Protein AF-A0A6B2VEU0-F1 (afdb_monomer)

pLDDT: mean 80.03, std 9.16, range [55.56, 92.75]

Foldseek 3Di:
DDDDDCVVCVQLVVQVVVCVVPVWGWGQDPVPRDTHTNQRDDDVPPPDHDDDDDDDDPPDDDDDPVRVVVVVVVVPPPPDDDDDDDD

Structure (mmCIF, N/CA/C/O backbone):
data_AF-A0A6B2VEU0-F1
#
_entry.id   AF-A0A6B2VEU0-F1
#
loop_
_atom_site.group_PDB
_atom_site.id
_atom_site.type_symbol
_atom_site.label_atom_id
_atom_site.label_alt_id
_atom_site.label_comp_id
_atom_site.label_asym_id
_atom_site.label_entity_id
_atom_site.label_seq_id
_atom_site.pdbx_PDB_ins_code
_atom_site.Cartn_x
_atom_site.Cartn_y
_atom_site.Cartn_z
_atom_site.occupancy
_atom_site.B_iso_or_equiv
_atom_site.auth_seq_id
_atom_site.auth_comp_id
_atom_site.auth_asym_id
_atom_site.auth_atom_id
_atom_site.pdbx_PDB_model_num
ATOM 1 N N . THR A 1 1 ? 30.345 8.863 -13.872 1.00 66.06 1 THR A N 1
ATOM 2 C CA . THR A 1 1 ? 28.992 9.303 -13.495 1.00 66.06 1 THR A CA 1
ATOM 3 C C . THR A 1 1 ? 28.066 8.155 -13.789 1.00 66.06 1 THR A C 1
ATOM 5 O O . THR A 1 1 ? 28.240 7.556 -14.839 1.00 66.06 1 THR A O 1
ATOM 8 N N . TRP A 1 2 ? 27.206 7.776 -12.851 1.00 68.75 2 TRP A N 1
ATOM 9 C CA . TRP A 1 2 ? 26.146 6.808 -13.135 1.00 68.75 2 TRP A CA 1
ATOM 10 C C . TRP A 1 2 ? 24.979 7.553 -13.786 1.00 68.75 2 TRP A C 1
ATOM 12 O O . TRP A 1 2 ? 24.646 8.647 -13.330 1.00 68.75 2 TRP A O 1
ATOM 22 N N . GLU A 1 3 ? 24.407 6.980 -14.842 1.00 76.25 3 GLU A N 1
ATOM 23 C CA . GLU A 1 3 ? 23.201 7.462 -15.522 1.00 76.25 3 GLU A CA 1
ATOM 24 C C . GLU A 1 3 ? 22.157 6.344 -15.493 1.00 76.25 3 GLU A C 1
ATOM 26 O O . GLU A 1 3 ? 22.508 5.165 -15.580 1.00 76.25 3 GLU A O 1
ATOM 31 N N . LEU A 1 4 ? 20.894 6.721 -15.295 1.00 73.81 4 LEU A N 1
ATOM 32 C CA . LEU A 1 4 ? 19.767 5.800 -15.381 1.00 73.81 4 LEU A CA 1
ATOM 33 C C . LEU A 1 4 ? 19.546 5.426 -16.847 1.00 73.81 4 LEU A C 1
ATOM 35 O O . LEU A 1 4 ? 19.615 6.282 -17.727 1.00 73.81 4 LEU A O 1
ATOM 39 N N . ASP A 1 5 ? 19.294 4.146 -17.086 1.00 84.94 5 ASP A N 1
ATOM 40 C CA . ASP A 1 5 ? 18.783 3.667 -18.363 1.00 84.94 5 ASP A CA 1
ATOM 41 C C . ASP A 1 5 ? 17.255 3.681 -18.281 1.00 84.94 5 ASP A C 1
ATOM 43 O O . ASP A 1 5 ? 16.653 2.842 -17.607 1.00 84.94 5 ASP A O 1
ATOM 47 N N . ASP A 1 6 ? 16.647 4.681 -18.919 1.00 81.50 6 ASP A N 1
ATOM 48 C CA . ASP A 1 6 ? 15.201 4.896 -18.880 1.00 81.50 6 ASP A CA 1
ATOM 49 C C . ASP A 1 6 ? 14.431 3.718 -19.501 1.00 81.50 6 ASP A C 1
ATOM 51 O O . ASP A 1 6 ? 13.371 3.344 -19.002 1.00 81.50 6 ASP A O 1
ATOM 55 N N . GLU A 1 7 ? 14.977 3.079 -20.541 1.00 83.06 7 GLU A N 1
ATOM 56 C CA . GLU A 1 7 ? 14.332 1.947 -21.217 1.00 83.06 7 GLU A CA 1
ATOM 57 C C . GLU A 1 7 ? 14.377 0.685 -20.345 1.00 83.06 7 GLU A C 1
ATOM 59 O O . GLU A 1 7 ? 13.395 -0.054 -20.259 1.00 83.06 7 GLU A O 1
ATOM 64 N N . ALA A 1 8 ? 15.488 0.460 -19.638 1.00 82.00 8 ALA A N 1
ATOM 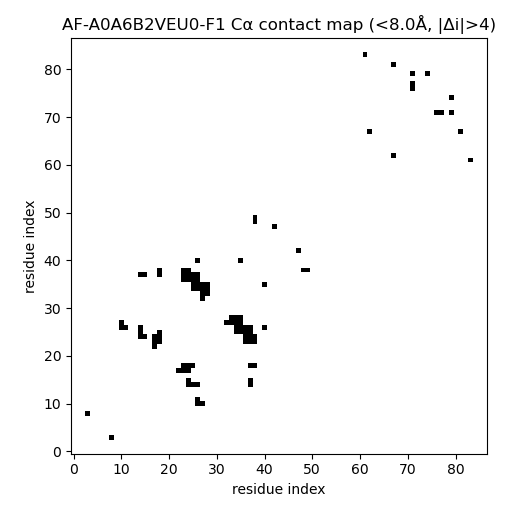65 C CA . ALA A 1 8 ? 15.604 -0.644 -18.686 1.00 82.00 8 ALA A CA 1
ATOM 66 C C . ALA A 1 8 ? 14.791 -0.417 -17.399 1.00 82.00 8 ALA A C 1
ATOM 68 O O . ALA A 1 8 ? 14.392 -1.387 -16.751 1.00 82.00 8 ALA A O 1
ATOM 69 N N . TRP A 1 9 ? 14.567 0.841 -17.007 1.00 84.50 9 TRP A N 1
ATOM 70 C CA . TRP A 1 9 ? 13.836 1.207 -15.793 1.00 84.50 9 TRP A CA 1
ATOM 71 C C . TRP A 1 9 ? 12.316 1.174 -15.969 1.00 84.50 9 TRP A C 1
ATOM 73 O O . TRP A 1 9 ? 11.608 0.833 -15.017 1.00 84.50 9 TRP A O 1
ATOM 83 N N . GLU A 1 10 ? 11.806 1.490 -17.162 1.00 87.31 10 GLU A N 1
ATOM 84 C CA . GLU A 1 10 ? 10.366 1.672 -17.372 1.00 87.31 10 GLU A CA 1
ATOM 85 C C . GLU A 1 10 ? 9.503 0.486 -16.889 1.00 87.31 10 GLU A C 1
ATOM 87 O O . GLU A 1 10 ? 8.566 0.734 -16.131 1.00 87.31 10 GLU A O 1
ATOM 92 N N . PRO A 1 11 ? 9.836 -0.797 -17.152 1.00 86.31 11 PRO A N 1
ATOM 93 C CA . PRO A 1 11 ? 9.016 -1.932 -16.701 1.00 86.31 11 PRO A CA 1
ATOM 94 C C . PRO A 1 11 ? 8.932 -2.073 -15.175 1.00 86.31 11 PRO A C 1
ATOM 96 O O . PRO A 1 11 ? 7.924 -2.517 -14.624 1.00 86.31 11 PRO A O 1
ATOM 99 N N . PHE A 1 12 ? 9.998 -1.693 -14.471 1.00 87.12 12 PHE A N 1
ATOM 100 C CA . PHE A 1 12 ? 10.021 -1.674 -13.011 1.00 87.12 12 PHE A CA 1
ATOM 101 C C . PHE A 1 12 ? 9.152 -0.552 -12.473 1.00 87.12 12 PHE A C 1
ATOM 103 O O . PHE A 1 12 ? 8.384 -0.771 -11.539 1.00 87.12 12 PHE A O 1
ATOM 110 N N . GLY A 1 13 ? 9.258 0.632 -13.081 1.00 87.19 13 GLY A N 1
ATOM 111 C CA . GLY A 1 13 ? 8.415 1.778 -12.770 1.00 87.19 13 GLY A CA 1
ATOM 112 C C . GLY A 1 13 ? 6.933 1.477 -12.986 1.00 87.19 13 GLY A C 1
ATOM 113 O O . GLY A 1 13 ? 6.116 1.831 -12.142 1.00 87.19 13 GLY A O 1
ATOM 114 N N . GLU A 1 14 ? 6.587 0.789 -14.072 1.00 89.38 14 GLU A N 1
ATOM 115 C CA . GLU A 1 14 ? 5.220 0.344 -14.361 1.00 89.38 14 GLU A CA 1
ATOM 116 C C . GLU A 1 14 ? 4.689 -0.624 -13.295 1.00 89.38 14 GLU A C 1
ATOM 118 O O . GLU A 1 14 ? 3.596 -0.416 -12.771 1.00 89.38 14 GLU A O 1
ATOM 123 N N . ALA A 1 15 ? 5.472 -1.626 -12.894 1.00 89.25 15 ALA A N 1
ATOM 124 C CA . ALA A 1 15 ? 5.053 -2.588 -11.879 1.00 89.25 15 ALA A CA 1
ATOM 125 C C . ALA A 1 15 ? 4.992 -1.987 -10.463 1.00 89.25 15 ALA A C 1
ATOM 127 O O . ALA A 1 15 ? 4.049 -2.264 -9.730 1.00 89.25 15 ALA A O 1
ATOM 128 N N . LEU A 1 16 ? 5.951 -1.127 -10.092 1.00 86.62 16 LEU A N 1
ATOM 129 C CA . LEU A 1 16 ? 5.948 -0.318 -8.860 1.00 86.62 16 LEU A CA 1
ATOM 130 C C . LEU A 1 16 ? 4.646 0.453 -8.686 1.00 86.62 16 LEU A C 1
ATOM 132 O O . LEU A 1 16 ? 4.054 0.413 -7.607 1.00 86.62 16 LEU A O 1
ATOM 136 N N . ARG A 1 17 ? 4.208 1.113 -9.760 1.00 85.75 17 ARG A N 1
ATOM 137 C CA . ARG A 1 17 ? 2.936 1.835 -9.793 1.00 85.75 17 ARG A CA 1
ATOM 138 C C . ARG A 1 17 ? 1.764 0.865 -9.605 1.00 85.75 17 ARG A C 1
ATOM 140 O O . ARG A 1 17 ? 0.946 1.099 -8.730 1.00 85.75 17 ARG A O 1
ATOM 147 N N . ALA A 1 18 ? 1.746 -0.266 -10.310 1.00 87.31 18 ALA A N 1
ATOM 148 C CA . ALA A 1 18 ? 0.670 -1.256 -10.190 1.00 87.31 18 ALA A CA 1
ATOM 149 C C . ALA A 1 18 ? 0.573 -1.910 -8.793 1.00 87.31 18 ALA A C 1
ATOM 151 O O . ALA A 1 18 ? -0.519 -2.150 -8.289 1.00 87.31 18 ALA A O 1
ATOM 152 N N . TRP A 1 19 ? 1.698 -2.173 -8.125 1.00 84.12 19 TRP A N 1
ATOM 153 C CA . TRP A 1 19 ? 1.682 -2.827 -6.815 1.00 84.12 19 TRP A CA 1
ATOM 154 C C . TRP A 1 19 ? 1.240 -1.896 -5.691 1.00 84.12 19 TRP A C 1
ATOM 156 O O . TRP A 1 19 ? 0.566 -2.336 -4.764 1.00 84.12 19 TRP A O 1
ATOM 166 N N . ASP A 1 20 ? 1.635 -0.624 -5.754 1.00 80.94 20 ASP A N 1
ATOM 167 C CA . ASP A 1 20 ? 1.132 0.394 -4.827 1.00 80.94 20 ASP A CA 1
ATOM 168 C C . ASP A 1 20 ? -0.385 0.574 -4.999 1.00 80.94 20 ASP A C 1
ATOM 170 O O . ASP A 1 20 ? -1.109 0.747 -4.019 1.00 80.94 20 ASP A O 1
ATOM 174 N N . GLU A 1 21 ? -0.860 0.458 -6.245 1.00 75.81 21 GLU A N 1
ATOM 175 C CA . GLU A 1 21 ? -2.266 0.613 -6.617 1.00 75.81 21 GLU A CA 1
ATOM 176 C C . GLU A 1 21 ? -3.142 -0.567 -6.162 1.00 75.81 21 GLU A C 1
ATOM 178 O O . GLU A 1 21 ? -4.151 -0.350 -5.488 1.00 75.81 21 GLU A O 1
ATOM 183 N N . ASP A 1 22 ? -2.756 -1.808 -6.458 1.00 80.12 22 ASP A N 1
ATOM 184 C CA . ASP A 1 22 ? -3.622 -2.979 -6.252 1.00 80.12 22 ASP A CA 1
ATOM 185 C C . ASP A 1 22 ? -3.158 -3.897 -5.104 1.00 80.12 22 ASP A C 1
ATOM 187 O O . ASP A 1 22 ? -3.820 -4.879 -4.759 1.00 80.12 22 ASP A O 1
ATOM 191 N N . GLY A 1 23 ? -2.007 -3.601 -4.488 1.00 75.75 23 GLY A N 1
ATOM 192 C CA . GLY A 1 23 ? -1.312 -4.511 -3.569 1.00 75.75 23 GLY A CA 1
ATOM 193 C C . GLY A 1 23 ? -0.704 -5.733 -4.271 1.00 75.75 23 GLY A C 1
ATOM 194 O O . GLY A 1 23 ? -0.080 -6.578 -3.619 1.00 75.75 23 GLY A O 1
ATOM 195 N N . GLU A 1 24 ? -0.871 -5.814 -5.591 1.00 82.12 24 GLU A N 1
ATOM 196 C CA . GLU A 1 24 ? -0.472 -6.897 -6.477 1.00 82.12 24 GLU A CA 1
ATOM 197 C C . GLU A 1 24 ? 0.062 -6.289 -7.777 1.00 82.12 24 GLU A C 1
ATOM 199 O O . GLU A 1 24 ? -0.556 -5.420 -8.375 1.00 82.12 24 GLU A O 1
ATOM 204 N N . ALA A 1 25 ? 1.221 -6.744 -8.229 1.00 90.81 25 ALA A N 1
ATOM 205 C CA . ALA A 1 25 ? 1.718 -6.498 -9.577 1.00 90.81 25 ALA A CA 1
ATOM 206 C C . ALA A 1 25 ? 2.776 -7.535 -9.882 1.00 90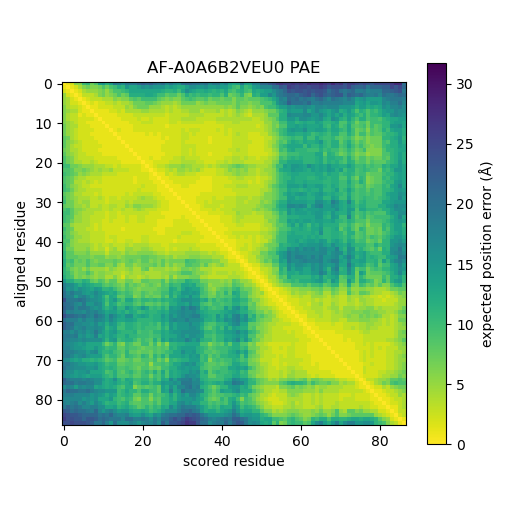.81 25 ALA A C 1
ATOM 208 O O . ALA A 1 25 ? 3.343 -8.091 -8.946 1.00 90.81 25 ALA A O 1
ATOM 209 N N . ASP A 1 26 ? 3.098 -7.704 -11.157 1.00 92.25 26 ASP A N 1
ATOM 210 C CA . ASP A 1 26 ? 4.188 -8.550 -11.615 1.00 92.25 26 ASP A CA 1
ATOM 211 C C . ASP A 1 26 ? 5.221 -7.723 -12.386 1.00 92.25 26 ASP A C 1
ATOM 213 O O . ASP A 1 26 ? 4.893 -6.764 -13.082 1.00 92.25 26 ASP A O 1
ATOM 217 N N . VAL A 1 27 ? 6.477 -8.144 -12.313 1.00 91.56 27 VAL A N 1
ATOM 218 C CA . VAL A 1 27 ? 7.591 -7.660 -13.124 1.00 91.56 27 VAL A CA 1
ATOM 219 C C . VAL A 1 27 ? 8.109 -8.798 -13.985 1.00 91.56 27 VAL A C 1
ATOM 221 O O . VAL A 1 27 ? 8.317 -9.911 -13.497 1.00 91.56 27 VAL A O 1
ATOM 224 N N . VAL A 1 28 ? 8.422 -8.508 -15.247 1.00 90.94 28 VAL A N 1
ATOM 225 C CA . VAL A 1 28 ? 9.153 -9.444 -16.106 1.00 90.94 28 VAL A CA 1
ATOM 226 C C . VAL A 1 28 ? 10.657 -9.274 -15.898 1.00 90.94 28 VAL A C 1
ATOM 228 O O . VAL A 1 28 ? 11.213 -8.205 -16.133 1.00 90.94 28 VAL A O 1
ATOM 231 N N . CYS A 1 29 ? 11.347 -10.339 -15.485 1.00 86.38 29 CYS A N 1
ATOM 232 C CA . CYS A 1 29 ? 12.790 -10.306 -15.269 1.00 86.38 29 CYS A CA 1
ATOM 233 C C . CYS A 1 29 ? 13.547 -10.122 -16.598 1.00 86.38 29 CYS A C 1
ATOM 235 O O . CYS A 1 29 ? 13.474 -11.004 -17.459 1.00 86.38 29 CYS A O 1
ATOM 237 N N . PRO A 1 30 ? 14.366 -9.068 -16.761 1.00 83.44 30 PRO A N 1
ATOM 238 C CA . PRO A 1 30 ? 15.087 -8.830 -18.012 1.00 83.44 30 PRO A CA 1
ATOM 239 C C . PRO A 1 30 ? 16.169 -9.885 -18.306 1.00 83.44 30 PRO A C 1
ATOM 241 O O . PRO A 1 30 ? 16.582 -10.042 -19.450 1.00 83.44 30 PRO A O 1
ATOM 244 N N . ALA A 1 31 ? 16.622 -10.645 -17.301 1.00 85.81 31 ALA A N 1
ATOM 245 C CA . ALA A 1 31 ? 17.660 -11.666 -17.468 1.00 85.81 31 ALA A CA 1
ATOM 246 C C . ALA A 1 31 ? 17.122 -13.042 -17.907 1.00 85.81 31 ALA A C 1
ATOM 248 O O . ALA A 1 31 ? 17.854 -13.813 -18.527 1.00 85.81 31 ALA A O 1
ATOM 249 N N . CYS A 1 32 ? 15.875 -13.382 -17.562 1.00 90.06 32 CYS A N 1
ATOM 250 C CA . CYS A 1 32 ? 15.31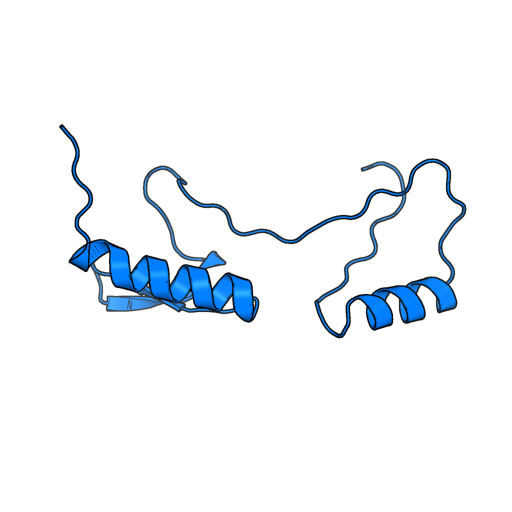7 -14.723 -17.797 1.00 90.06 32 CYS A CA 1
ATOM 251 C C . CYS A 1 32 ? 13.855 -14.751 -18.277 1.00 90.06 32 CYS A C 1
ATOM 253 O O . CYS A 1 32 ? 13.320 -15.837 -18.491 1.00 90.06 32 CYS A O 1
ATOM 255 N N . ALA A 1 33 ? 13.221 -13.588 -18.453 1.00 90.25 33 ALA A N 1
ATOM 256 C CA . ALA A 1 33 ? 11.840 -13.393 -18.906 1.00 90.25 33 ALA A CA 1
ATOM 257 C C . ALA A 1 33 ? 10.736 -13.994 -18.009 1.00 90.25 33 ALA A C 1
ATOM 259 O O . ALA A 1 33 ? 9.589 -14.114 -18.437 1.00 90.25 33 ALA A O 1
ATOM 260 N N . ALA A 1 34 ? 11.048 -14.361 -16.764 1.00 91.19 34 ALA A N 1
ATOM 261 C CA . ALA A 1 34 ? 10.040 -14.808 -15.804 1.00 91.19 34 ALA A CA 1
ATOM 262 C C . ALA A 1 34 ? 9.162 -13.637 -15.327 1.00 91.19 34 ALA A C 1
ATOM 264 O O . ALA A 1 34 ? 9.704 -12.587 -14.993 1.00 91.19 34 ALA A O 1
ATOM 265 N N . SER A 1 35 ? 7.841 -13.844 -15.250 1.00 92.75 35 SER A N 1
ATOM 266 C CA . SER A 1 35 ? 6.911 -12.962 -14.524 1.00 92.75 35 SER A CA 1
ATOM 267 C C . SER A 1 35 ? 7.024 -13.254 -13.033 1.00 92.75 35 SER A C 1
ATOM 269 O O . SER A 1 35 ? 6.944 -14.419 -12.633 1.00 92.75 35 SER A O 1
ATOM 271 N N . VAL A 1 36 ? 7.256 -12.230 -12.222 1.00 90.62 36 VAL A N 1
ATOM 272 C CA . VAL A 1 36 ? 7.458 -12.357 -10.775 1.00 90.62 36 VAL A CA 1
ATOM 273 C C . VAL A 1 36 ? 6.631 -11.288 -10.072 1.00 90.62 36 VAL A C 1
ATOM 275 O O . VAL A 1 36 ? 6.796 -10.126 -10.439 1.00 90.62 36 VAL A O 1
ATOM 278 N N . PRO A 1 37 ? 5.827 -11.615 -9.045 1.00 90.25 37 PRO A N 1
ATOM 279 C CA . PRO A 1 37 ? 5.145 -10.601 -8.256 1.00 90.25 37 PRO A CA 1
ATOM 280 C C . PRO A 1 37 ? 6.124 -9.550 -7.728 1.00 90.25 37 PRO A C 1
ATOM 282 O O . PRO A 1 37 ? 7.193 -9.885 -7.227 1.00 90.25 37 PRO A O 1
ATOM 285 N N . LEU A 1 38 ? 5.791 -8.269 -7.825 1.00 87.19 38 LEU A N 1
ATOM 286 C CA . LEU A 1 38 ? 6.677 -7.159 -7.500 1.00 87.19 38 LEU A CA 1
ATOM 287 C C . LEU A 1 38 ? 7.212 -7.210 -6.054 1.00 87.19 38 LEU A C 1
ATOM 289 O O . LEU A 1 38 ? 8.417 -7.007 -5.882 1.00 87.19 38 LEU A O 1
ATOM 293 N N . PRO A 1 39 ? 6.414 -7.549 -5.020 1.00 84.19 39 PRO A N 1
ATOM 294 C CA . PRO A 1 39 ? 6.947 -7.752 -3.667 1.00 84.19 39 PRO A CA 1
ATOM 295 C C . PRO A 1 39 ? 7.948 -8.900 -3.565 1.00 84.19 39 PRO A C 1
ATOM 297 O O . PRO A 1 39 ? 8.726 -8.952 -2.616 1.00 84.19 39 PRO A O 1
ATOM 300 N N . GLU A 1 40 ? 7.896 -9.839 -4.511 1.00 82.31 40 GLU A N 1
ATOM 301 C CA . GLU A 1 40 ? 8.762 -11.016 -4.603 1.00 82.31 40 GLU A CA 1
ATOM 302 C C . GLU A 1 40 ? 9.967 -10.781 -5.529 1.00 82.31 40 GLU A C 1
ATOM 304 O O . GLU A 1 40 ? 10.881 -11.612 -5.592 1.00 82.31 40 GLU A O 1
ATOM 309 N N . TYR A 1 41 ? 10.006 -9.640 -6.225 1.00 84.75 41 TYR A N 1
ATOM 310 C CA . TYR A 1 41 ? 11.091 -9.288 -7.123 1.00 84.75 41 TYR A CA 1
ATOM 311 C C . TYR A 1 41 ? 12.383 -9.000 -6.344 1.00 84.75 41 TYR A C 1
ATOM 313 O O . TYR A 1 41 ? 12.409 -8.193 -5.414 1.00 84.75 41 TYR A O 1
ATOM 321 N N . ARG A 1 42 ? 13.489 -9.653 -6.734 1.00 84.00 42 ARG A N 1
ATOM 322 C CA . ARG A 1 42 ? 14.799 -9.493 -6.079 1.00 84.00 42 ARG A CA 1
ATOM 323 C C . ARG A 1 42 ? 15.602 -8.367 -6.718 1.00 84.00 42 ARG A C 1
ATOM 325 O O . ARG A 1 42 ? 16.196 -8.542 -7.781 1.00 84.00 42 ARG A O 1
ATOM 332 N N . TRP A 1 43 ? 15.632 -7.231 -6.035 1.00 82.44 43 TRP A N 1
ATOM 333 C CA . TRP A 1 43 ? 16.411 -6.058 -6.421 1.00 82.44 43 TRP A CA 1
ATOM 334 C C . TRP A 1 43 ? 17.890 -6.247 -6.097 1.00 82.44 43 TRP A C 1
ATOM 336 O O . TRP A 1 43 ? 18.246 -6.897 -5.114 1.00 82.44 43 TRP A O 1
ATOM 346 N N . ALA A 1 44 ? 18.763 -5.661 -6.916 1.00 80.00 44 ALA A N 1
ATOM 347 C CA . ALA A 1 44 ? 20.173 -5.567 -6.566 1.00 80.00 44 ALA A CA 1
ATOM 348 C C . ALA A 1 44 ? 20.322 -4.735 -5.282 1.00 80.00 44 ALA A C 1
ATOM 350 O O . ALA A 1 44 ? 19.676 -3.697 -5.140 1.00 80.00 44 ALA A O 1
ATOM 351 N N . ASP A 1 45 ? 21.145 -5.221 -4.353 1.00 76.94 45 ASP A N 1
ATOM 352 C CA . ASP A 1 45 ? 21.446 -4.568 -3.072 1.00 76.94 45 ASP A CA 1
ATOM 353 C C . ASP A 1 45 ? 20.214 -4.218 -2.208 1.00 76.94 45 ASP A C 1
ATOM 355 O O . ASP A 1 45 ? 20.274 -3.295 -1.399 1.00 76.94 45 ASP A O 1
ATOM 359 N N . ASP A 1 46 ? 19.098 -4.944 -2.375 1.00 70.06 46 ASP A N 1
ATOM 360 C CA . ASP A 1 46 ? 17.837 -4.735 -1.641 1.00 70.06 46 ASP A CA 1
ATOM 361 C C . ASP A 1 46 ? 17.315 -3.283 -1.709 1.00 70.06 46 ASP A C 1
ATOM 363 O O . ASP A 1 46 ? 16.739 -2.753 -0.759 1.00 70.06 46 ASP A O 1
ATOM 367 N N . TYR A 1 47 ? 17.523 -2.621 -2.851 1.00 70.31 47 TYR A N 1
ATOM 368 C CA . TYR A 1 47 ? 17.277 -1.185 -3.019 1.00 70.31 47 TYR A CA 1
ATOM 369 C C . TYR A 1 47 ? 15.822 -0.748 -2.768 1.00 70.31 47 TYR A C 1
ATOM 371 O O . TYR A 1 47 ? 15.577 0.386 -2.354 1.00 70.31 47 TYR A O 1
ATOM 379 N N . PHE A 1 48 ? 14.857 -1.640 -2.998 1.00 73.06 48 PHE A N 1
ATOM 380 C CA . PHE A 1 48 ? 13.440 -1.381 -2.761 1.00 73.06 48 PHE A CA 1
ATOM 381 C C . PHE A 1 48 ? 12.842 -2.389 -1.788 1.00 73.06 48 PHE A C 1
ATOM 383 O O . PHE A 1 48 ? 13.110 -3.588 -1.854 1.00 73.06 48 PHE A O 1
ATOM 390 N N . ALA A 1 49 ? 11.972 -1.878 -0.918 1.00 67.81 49 ALA A N 1
ATOM 391 C CA . ALA A 1 49 ? 11.116 -2.663 -0.048 1.00 67.81 49 ALA A CA 1
ATOM 392 C C . ALA A 1 49 ? 9.669 -2.188 -0.200 1.00 67.81 49 ALA A C 1
ATOM 394 O O . ALA A 1 49 ? 9.397 -0.994 -0.321 1.00 67.81 49 ALA A O 1
ATOM 395 N N . PHE A 1 50 ? 8.751 -3.143 -0.150 1.00 72.88 50 PHE A N 1
ATOM 396 C CA . PHE A 1 50 ? 7.330 -2.961 -0.404 1.00 72.88 50 PHE A CA 1
ATOM 397 C C . PHE A 1 50 ? 6.556 -3.260 0.880 1.00 72.88 50 PHE A C 1
ATOM 399 O O . PHE A 1 50 ? 6.682 -4.355 1.432 1.00 72.88 50 PHE A O 1
ATOM 406 N N . GLY A 1 51 ? 5.805 -2.292 1.419 1.00 67.69 51 GLY A N 1
ATOM 407 C CA . GLY A 1 51 ? 5.173 -2.450 2.732 1.00 67.69 51 GLY A CA 1
ATOM 408 C C . GLY A 1 51 ? 3.909 -1.625 2.971 1.00 67.69 51 GLY A C 1
ATOM 409 O O . GLY A 1 51 ? 3.691 -0.582 2.370 1.00 67.69 51 GLY A O 1
ATOM 410 N N . HIS A 1 52 ? 3.094 -2.117 3.906 1.00 63.00 52 HIS A N 1
ATOM 411 C CA . HIS A 1 52 ? 1.812 -1.544 4.315 1.00 63.00 52 HIS A CA 1
ATOM 412 C C . HIS A 1 52 ? 1.916 -0.661 5.570 1.00 63.00 52 HIS A C 1
ATOM 414 O O . HIS A 1 52 ? 2.769 -0.865 6.436 1.00 63.00 52 HIS A O 1
ATOM 420 N N . LEU A 1 53 ? 0.972 0.280 5.686 1.00 65.00 53 LEU A N 1
ATOM 421 C CA . LEU A 1 53 ? 0.864 1.288 6.744 1.00 65.00 53 LEU A CA 1
ATOM 422 C C . LEU A 1 53 ? 0.309 0.736 8.069 1.00 65.00 53 LEU A C 1
ATOM 424 O O . LEU A 1 53 ? -0.703 0.035 8.102 1.00 65.00 53 LEU A O 1
ATOM 428 N N . GLY A 1 54 ? 0.927 1.146 9.180 1.00 66.81 54 GLY A N 1
ATOM 429 C CA . GLY A 1 54 ? 0.464 0.870 10.539 1.00 66.81 54 GLY A CA 1
ATOM 430 C C . GLY A 1 54 ? 0.009 2.129 11.278 1.00 66.81 54 GLY A C 1
ATOM 431 O O . GLY A 1 54 ? 0.647 3.177 11.197 1.00 66.81 54 GLY A O 1
ATOM 432 N N . PHE A 1 55 ? -1.068 2.006 12.056 1.00 74.06 55 PHE A N 1
ATOM 433 C CA . PHE A 1 55 ? -1.533 3.045 12.974 1.00 74.06 55 PHE A CA 1
ATOM 434 C C . PHE A 1 55 ? -1.250 2.627 14.415 1.00 74.06 55 PHE A C 1
ATOM 436 O O . PHE A 1 55 ? -1.734 1.591 14.875 1.00 74.06 55 PHE A O 1
ATOM 443 N N . GLN A 1 56 ? -0.490 3.447 15.140 1.00 75.50 56 GLN A N 1
ATOM 444 C CA . GLN A 1 56 ? -0.224 3.238 16.559 1.00 75.50 56 GLN A CA 1
ATOM 445 C C . GLN A 1 56 ? -1.134 4.128 17.402 1.00 75.50 56 GLN A C 1
ATOM 447 O O . GLN A 1 56 ? -1.149 5.348 17.256 1.00 75.50 56 GLN A O 1
ATOM 452 N N . PHE A 1 57 ? -1.848 3.511 18.339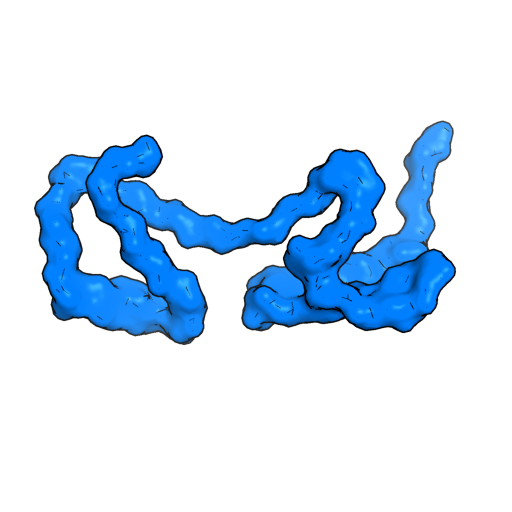 1.00 78.44 57 PHE A N 1
ATOM 453 C CA . PHE A 1 57 ? -2.697 4.215 19.294 1.00 78.44 57 PHE A CA 1
ATOM 454 C C . PHE A 1 57 ? -2.130 4.024 20.702 1.00 78.44 57 PHE A C 1
ATOM 456 O O . PHE A 1 57 ? -2.059 2.905 21.207 1.00 78.44 57 PHE A O 1
ATOM 463 N N . TRP A 1 58 ? -1.684 5.114 21.331 1.00 77.50 58 TRP A N 1
ATOM 464 C CA . TRP A 1 58 ? -1.004 5.079 22.629 1.00 77.50 58 TRP A CA 1
ATOM 465 C C . TRP A 1 58 ? -1.949 5.404 23.787 1.00 77.50 58 TRP A C 1
ATOM 467 O O . TRP A 1 58 ? -2.600 6.446 23.766 1.00 77.50 58 TRP A O 1
ATOM 477 N N . ASN A 1 59 ? -1.970 4.560 24.827 1.00 81.50 59 ASN A N 1
ATOM 478 C CA . ASN A 1 59 ? -2.821 4.710 26.020 1.00 81.50 59 ASN A CA 1
ATOM 479 C C . ASN A 1 59 ? -4.338 4.679 25.730 1.00 81.50 59 ASN A C 1
ATOM 481 O O . ASN A 1 59 ? -5.130 5.336 26.405 1.00 81.50 59 ASN A O 1
ATOM 485 N N . TRP A 1 60 ? -4.749 3.933 24.703 1.00 82.38 60 TRP A N 1
ATOM 486 C CA . TRP A 1 60 ? -6.161 3.698 24.395 1.00 82.38 60 TRP A CA 1
ATOM 487 C C . TRP A 1 60 ? -6.668 2.438 25.121 1.00 82.38 60 TRP A C 1
ATOM 489 O O . TRP A 1 60 ? -5.864 1.579 25.490 1.00 82.38 60 TRP A O 1
ATOM 499 N N . PRO A 1 61 ? -7.987 2.296 25.336 1.00 82.06 61 PRO A N 1
ATOM 500 C CA . PRO A 1 61 ? -8.586 1.028 25.744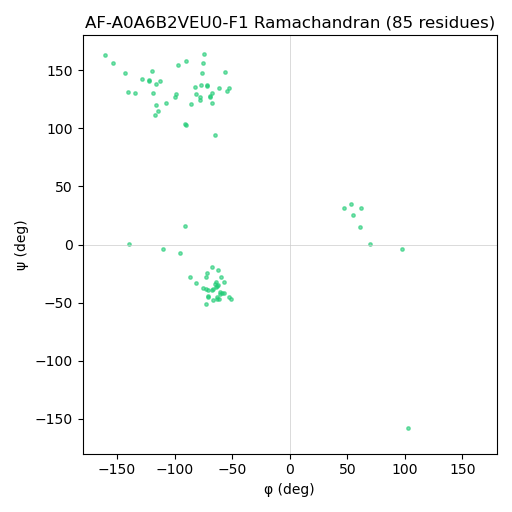 1.00 82.06 61 PRO A CA 1
ATOM 501 C C . PRO A 1 61 ? -8.642 0.043 24.571 1.00 82.06 61 PRO A C 1
ATOM 503 O O . PRO A 1 61 ? -8.553 0.444 23.409 1.00 82.06 61 PRO A O 1
ATOM 506 N N . GLU A 1 62 ? -8.856 -1.241 24.871 1.00 83.94 62 GLU A N 1
ATOM 507 C CA . GLU A 1 62 ? -9.030 -2.251 23.826 1.00 83.94 62 GLU A CA 1
ATOM 508 C C . GLU A 1 62 ? -10.149 -1.879 22.848 1.00 83.94 62 GLU A C 1
ATOM 510 O O . GLU A 1 62 ? -11.266 -1.524 23.234 1.00 83.94 62 GLU A O 1
ATOM 515 N N . PHE A 1 63 ? -9.843 -1.994 21.556 1.00 87.19 63 PHE A N 1
ATOM 516 C CA . PHE A 1 63 ? -10.823 -1.807 20.498 1.00 87.19 63 PHE A CA 1
ATOM 517 C C . PHE A 1 63 ? -11.867 -2.920 20.522 1.00 87.19 63 PHE A C 1
ATOM 519 O O . PHE A 1 63 ? -11.530 -4.105 20.529 1.00 87.19 63 PHE A O 1
ATOM 526 N N . THR A 1 64 ? -13.135 -2.522 20.481 1.00 90.44 64 THR A N 1
ATOM 527 C CA . THR A 1 64 ? -14.262 -3.446 20.353 1.00 90.44 64 THR A CA 1
ATOM 528 C C . THR A 1 64 ? -14.377 -3.965 18.924 1.00 90.44 64 THR A C 1
ATOM 530 O O . THR A 1 64 ? -13.995 -3.273 17.981 1.00 90.44 64 THR A O 1
ATOM 533 N N . ASP A 1 65 ? -14.999 -5.127 18.731 1.00 87.88 65 ASP A N 1
ATOM 534 C CA . ASP A 1 65 ? -15.269 -5.659 17.386 1.00 87.88 65 ASP A CA 1
ATOM 535 C C . ASP A 1 65 ? -16.091 -4.687 16.534 1.00 87.88 65 ASP A C 1
ATOM 537 O O . ASP A 1 65 ? -15.884 -4.570 15.328 1.00 87.88 65 ASP A O 1
ATOM 541 N N . GLY A 1 66 ? -16.980 -3.916 17.165 1.00 91.81 66 GLY A N 1
ATOM 542 C CA . GLY A 1 66 ? -17.721 -2.847 16.501 1.00 91.81 66 GLY A CA 1
ATOM 543 C C . GLY A 1 66 ? -16.824 -1.694 16.048 1.00 91.81 66 GLY A C 1
ATOM 544 O O . GLY A 1 66 ? -17.033 -1.159 14.960 1.00 91.81 66 GLY A O 1
ATOM 545 N N . PHE A 1 67 ? -15.817 -1.320 16.843 1.00 89.06 67 PHE A N 1
ATOM 546 C CA . PHE A 1 67 ? -14.809 -0.344 16.432 1.00 89.06 67 PHE A CA 1
ATOM 547 C C . PHE A 1 67 ? -13.958 -0.891 15.293 1.00 89.06 67 PHE A C 1
ATOM 549 O O . PHE A 1 67 ? -13.807 -0.201 14.299 1.00 89.06 67 PHE A O 1
ATOM 556 N N . LEU A 1 68 ? -13.461 -2.125 15.392 1.00 86.75 68 LEU A N 1
ATOM 557 C CA . LEU A 1 68 ? -12.640 -2.742 14.349 1.00 86.75 68 LEU A CA 1
ATOM 558 C C . LEU A 1 68 ? -13.397 -2.910 13.049 1.00 86.75 68 LEU A C 1
ATOM 560 O O . LEU A 1 68 ? -12.887 -2.544 12.011 1.00 86.75 68 LEU A O 1
ATOM 564 N N . THR A 1 69 ? -14.634 -3.388 13.099 1.00 87.50 69 THR A N 1
ATOM 565 C CA . THR A 1 69 ? -15.472 -3.516 11.906 1.00 87.50 69 THR A CA 1
ATOM 566 C C . THR A 1 69 ? -15.701 -2.152 11.271 1.00 87.50 69 THR A C 1
ATOM 568 O O . THR A 1 69 ? -15.638 -2.021 10.053 1.00 87.50 69 THR A O 1
ATOM 571 N N . ARG A 1 70 ? -15.929 -1.111 12.084 1.00 88.44 70 ARG A N 1
ATOM 572 C CA . ARG A 1 70 ? -16.024 0.265 11.587 1.00 88.44 70 ARG A CA 1
ATOM 573 C C . ARG A 1 70 ? -14.685 0.769 11.051 1.00 88.44 70 ARG A C 1
ATOM 575 O O . ARG A 1 70 ? -14.704 1.416 10.023 1.00 88.44 70 ARG A O 1
ATOM 582 N N . PHE A 1 71 ? -13.557 0.454 11.682 1.00 85.81 71 PHE A N 1
ATOM 583 C CA . PHE A 1 71 ? -12.210 0.879 11.291 1.00 85.81 71 PHE A CA 1
ATOM 584 C C . PHE A 1 71 ? -11.741 0.183 10.009 1.00 85.81 71 PHE A C 1
ATOM 586 O O . PHE A 1 71 ? -11.290 0.835 9.083 1.00 85.81 71 PHE A O 1
ATOM 593 N N . THR A 1 72 ? -11.947 -1.127 9.906 1.00 82.88 72 THR A N 1
ATOM 594 C CA . THR A 1 72 ? -11.756 -1.923 8.694 1.00 82.88 72 THR A CA 1
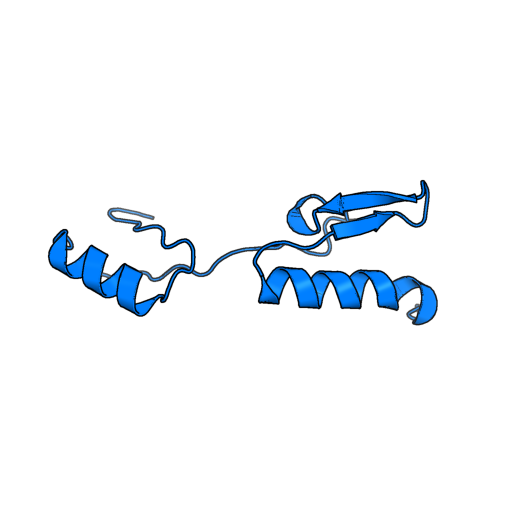ATOM 595 C C . THR A 1 72 ? -12.645 -1.446 7.562 1.00 82.88 72 THR A C 1
ATOM 597 O O . THR A 1 72 ? -12.185 -1.306 6.437 1.00 82.88 72 THR A O 1
ATOM 600 N N . ARG A 1 73 ? -13.908 -1.128 7.862 1.00 84.00 73 ARG A N 1
ATOM 601 C CA . ARG A 1 73 ? -14.815 -0.507 6.895 1.00 84.00 73 ARG A CA 1
ATOM 602 C C . ARG A 1 73 ? -14.361 0.898 6.492 1.00 84.00 73 ARG A C 1
ATOM 604 O O . ARG A 1 73 ? -14.577 1.271 5.351 1.00 84.00 73 ARG A O 1
ATOM 611 N N . VAL A 1 74 ? -13.751 1.652 7.408 1.00 84.12 74 VAL A N 1
ATOM 612 C CA . VAL A 1 74 ? -13.142 2.971 7.153 1.00 84.12 74 VAL A CA 1
ATOM 613 C C . VAL A 1 74 ? -11.847 2.852 6.336 1.00 84.12 74 VAL A C 1
ATOM 615 O O . VAL A 1 74 ? -11.498 3.790 5.640 1.00 84.12 74 VAL A O 1
ATOM 618 N N . LEU A 1 75 ? -11.166 1.704 6.369 1.00 81.62 75 LEU A N 1
ATOM 619 C CA . LEU A 1 75 ? -10.045 1.341 5.488 1.00 81.62 75 LEU A CA 1
ATOM 620 C C . LEU A 1 75 ? -10.523 0.602 4.215 1.00 81.62 75 LEU A C 1
ATO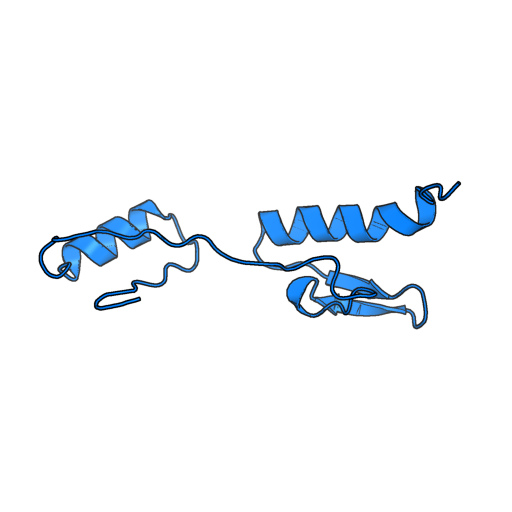M 622 O O . LEU A 1 75 ? -9.733 -0.054 3.543 1.00 81.62 75 LEU A O 1
ATOM 626 N N . GLU A 1 76 ? -11.827 0.689 3.923 1.00 68.00 76 GLU A N 1
ATOM 627 C CA . GLU A 1 76 ? -12.470 0.496 2.613 1.00 68.00 76 GLU A CA 1
A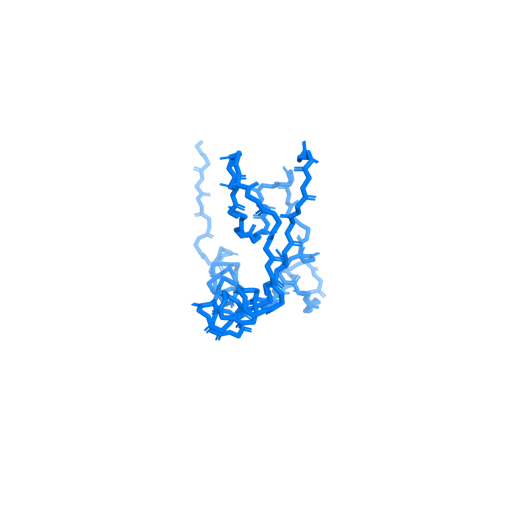TOM 628 C C . GLU A 1 76 ? -12.064 -0.748 1.793 1.00 68.00 76 GLU A C 1
ATOM 630 O O . GLU A 1 76 ? -12.134 -0.742 0.572 1.00 68.00 76 GLU A O 1
ATOM 635 N N . GLY A 1 77 ? -11.719 -1.861 2.447 1.00 63.75 77 GLY A N 1
ATOM 636 C CA . GLY A 1 77 ? -11.416 -3.131 1.767 1.00 63.75 77 GLY A CA 1
ATOM 637 C C . GLY A 1 77 ? -9.929 -3.403 1.545 1.00 63.75 77 GLY A C 1
ATOM 638 O O . GLY A 1 77 ? -9.581 -4.521 1.164 1.00 63.75 77 GLY A O 1
ATOM 639 N N . HIS A 1 78 ? -9.046 -2.462 1.894 1.00 70.00 78 HIS A N 1
ATOM 640 C CA . HIS A 1 78 ? -7.644 -2.793 2.123 1.00 70.00 78 HIS A CA 1
ATOM 641 C C . HIS A 1 78 ? -7.554 -3.876 3.188 1.00 70.00 78 HIS A C 1
ATOM 643 O O . HIS A 1 78 ? -8.360 -3.935 4.126 1.00 70.00 78 HIS A O 1
ATOM 649 N N . ARG A 1 79 ? -6.539 -4.732 3.078 1.00 64.88 79 ARG A N 1
ATOM 650 C CA 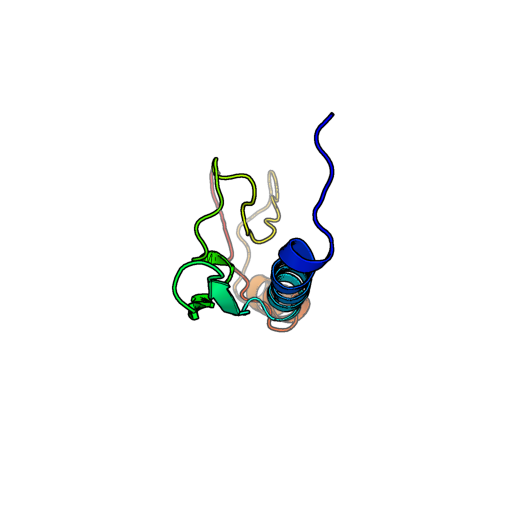. ARG A 1 79 ? -6.281 -5.723 4.113 1.00 64.88 79 ARG A CA 1
ATOM 651 C C . ARG A 1 79 ? -5.881 -5.009 5.395 1.00 64.88 79 ARG A C 1
ATOM 653 O O . ARG A 1 79 ? -4.720 -4.708 5.650 1.00 64.88 79 ARG A O 1
ATOM 660 N N . THR A 1 80 ? -6.864 -4.777 6.243 1.00 70.62 80 THR A N 1
ATOM 661 C CA . THR A 1 80 ? -6.626 -4.176 7.540 1.00 70.62 80 THR A CA 1
ATOM 662 C C . THR A 1 80 ? -6.165 -5.231 8.509 1.00 70.62 80 THR A C 1
ATOM 664 O O . THR A 1 80 ? -6.831 -6.254 8.686 1.00 70.62 80 THR A O 1
ATOM 667 N N . VAL A 1 81 ? -5.066 -4.954 9.191 1.00 67.06 81 VAL A N 1
ATOM 668 C CA . VAL A 1 81 ? -4.563 -5.810 10.255 1.00 67.06 81 VAL A CA 1
ATOM 669 C C . VAL A 1 81 ? -4.606 -4.995 11.536 1.00 67.06 81 VAL A C 1
ATOM 671 O O . VAL A 1 81 ? -3.884 -4.014 11.689 1.00 67.06 81 VAL A O 1
ATOM 674 N N . ARG A 1 82 ? -5.490 -5.370 12.465 1.00 74.25 82 ARG A N 1
ATOM 675 C CA . ARG A 1 82 ? -5.459 -4.793 13.811 1.00 74.25 82 ARG A CA 1
ATOM 676 C C . ARG A 1 82 ? -4.204 -5.299 14.517 1.00 74.25 82 ARG A C 1
ATOM 678 O O . ARG A 1 82 ? -4.032 -6.506 14.657 1.00 74.25 82 ARG A O 1
ATOM 685 N N . VAL A 1 83 ? -3.406 -4.380 15.052 1.00 69.38 83 VAL A N 1
ATOM 686 C CA . VAL A 1 83 ? -2.270 -4.683 15.933 1.00 69.38 83 VAL A CA 1
ATOM 687 C C . VAL A 1 83 ? -2.522 -4.015 17.292 1.00 69.38 83 VAL A C 1
ATOM 689 O O . VAL A 1 83 ? -2.915 -2.851 17.341 1.00 69.38 83 VAL A O 1
ATOM 692 N N . TRP A 1 84 ? -2.390 -4.754 18.398 1.00 67.62 84 TRP A N 1
ATOM 693 C CA . TRP A 1 84 ? -2.682 -4.278 19.761 1.00 67.62 84 TRP A CA 1
ATOM 694 C C . TRP A 1 84 ? -1.692 -4.857 20.783 1.00 67.62 84 TRP A C 1
ATOM 696 O O . TRP A 1 84 ? -1.257 -5.994 20.624 1.00 67.62 84 TRP A O 1
ATOM 706 N N . GLY A 1 85 ? -1.371 -4.104 21.844 1.00 61.75 85 GLY A N 1
ATOM 707 C CA . GLY A 1 85 ? -0.340 -4.455 22.831 1.00 61.75 85 GLY A CA 1
ATOM 708 C C . GLY A 1 85 ? 0.960 -3.666 22.622 1.00 61.75 85 GLY A C 1
ATOM 709 O O . GLY A 1 85 ? 0.938 -2.577 22.054 1.00 61.75 85 GLY A O 1
ATOM 710 N N . LYS A 1 86 ? 2.095 -4.176 23.113 1.00 55.56 86 LYS A N 1
ATOM 711 C CA . LYS A 1 86 ? 3.416 -3.561 22.884 1.00 55.56 86 LYS A CA 1
ATOM 712 C C . LYS A 1 86 ? 3.886 -3.921 21.462 1.00 55.56 86 LYS A C 1
ATOM 714 O O . LYS A 1 86 ? 3.898 -5.109 21.151 1.00 55.56 86 LYS A O 1
ATOM 719 N N . LEU A 1 87 ? 4.205 -2.921 20.631 1.00 56.12 87 LEU A N 1
ATOM 720 C CA . LEU A 1 87 ? 4.850 -3.100 19.317 1.00 56.12 87 LEU A CA 1
ATOM 721 C C . LEU A 1 87 ? 6.327 -3.473 19.482 1.00 56.12 87 LEU A C 1
ATOM 723 O O . LEU A 1 87 ? 6.949 -2.948 20.439 1.00 56.12 87 LEU A O 1
#

Solvent-accessible surface area (backbone atoms only — not comparable to full-atom values): 5922 Å² total; per-residue (Å²): 133,93,76,87,56,65,80,78,41,45,60,55,55,54,20,55,53,37,25,75,70,69,76,53,29,54,31,69,38,90,90,76,67,47,77,34,46,47,86,73,51,85,53,74,92,65,75,70,85,81,84,84,92,83,84,86,79,83,94,64,76,88,79,47,71,71,52,47,54,50,48,39,56,73,49,70,75,54,91,70,76,92,78,85,80,88,130

Radius of gyration: 18.38 Å; Cα contacts (8 Å, |Δi|>4): 51; chains: 1; bounding box: 47×24×47 Å

Sequence (87 aa):
TWELDDEAWEPFGEALRAWDEDGEADVVCPACAASVPLPEYRWADDYFAFGHLGFQFWNWPEFTDGFLTRFTRVLEGHRTVRVWGKL

Mean predicted aligned error: 8.2 Å

Secondary structure (DSSP, 8-state):
-----HHHHHHHHHHHHHHHHHS--EEE-TTT--EEEGGG---GGG-----------SSPPPPPHHHHHHHHHHTTTS------S--